Protein AF-A0AAD5FBN4-F1 (afdb_monomer)

InterPro domains:
  IPR002957 Keratin, type I [PTHR23239] (1-72)
  IPR039008 Intermediate filament, rod domain [PF00038] (1-43)
  IPR039008 Intermediate filament, rod domain [PS51842] (1-47)

Solvent-accessible surface area (backbone atoms only — not comparable to full-atom values): 4804 Å² total; per-residue (Å²): 111,70,65,58,53,52,50,50,51,51,52,50,54,50,50,52,52,55,50,49,56,51,48,53,52,50,53,52,51,53,51,52,53,52,49,52,50,56,52,54,55,53,53,52,60,61,69,66,54,75,78,67,50,70,49,74,49,74,50,74,50,71,45,69,58,97,90,40,78,80,46,76,49,76,50,80,48,76,48,78,98

Structure (mmCIF, N/CA/C/O backbone):
data_AF-A0AAD5FBN4-F1
#
_entry.id   AF-A0AAD5FBN4-F1
#
loop_
_atom_site.group_PDB
_atom_site.id
_atom_site.type_symbol
_atom_site.label_atom_id
_atom_site.label_alt_id
_atom_site.label_comp_id
_atom_site.label_asym_id
_atom_site.label_entity_id
_atom_site.label_seq_id
_atom_site.pdbx_PDB_ins_code
_atom_site.Cartn_x
_atom_site.Cartn_y
_atom_site.Cartn_z
_atom_site.occupancy
_atom_site.B_iso_or_equiv
_atom_site.auth_seq_id
_atom_site.auth_comp_id
_atom_site.auth_asym_id
_atom_site.auth_atom_id
_atom_site.pdbx_PDB_model_num
ATOM 1 N N . MET A 1 1 ? -24.093 -2.997 38.453 1.00 74.81 1 MET A N 1
ATOM 2 C CA . MET A 1 1 ? -23.575 -4.282 37.930 1.00 74.81 1 MET A CA 1
ATOM 3 C C . MET A 1 1 ? -23.989 -4.481 36.474 1.00 74.81 1 MET A C 1
ATOM 5 O O . MET A 1 1 ? -23.115 -4.485 35.623 1.00 74.81 1 MET A O 1
ATOM 9 N N . GLU A 1 2 ? -25.285 -4.578 36.153 1.00 89.75 2 GLU A N 1
ATOM 10 C CA . GLU A 1 2 ? -25.752 -4.778 34.763 1.00 89.75 2 GLU A CA 1
ATOM 11 C C . GLU A 1 2 ? -25.406 -3.611 33.826 1.00 89.75 2 GLU A C 1
ATOM 13 O O . GLU A 1 2 ? -24.939 -3.829 32.714 1.00 89.75 2 GLU A O 1
ATOM 18 N N . GLU A 1 3 ? -25.536 -2.373 34.302 1.00 90.31 3 GLU A N 1
ATOM 19 C CA . GLU A 1 3 ? -25.173 -1.170 33.541 1.00 90.31 3 GLU A CA 1
ATOM 20 C C . GLU A 1 3 ? -23.686 -1.148 33.139 1.00 90.31 3 GLU A C 1
ATOM 22 O O . GLU A 1 3 ? -23.352 -0.865 31.991 1.00 90.31 3 GLU A O 1
ATOM 27 N N . GLN A 1 4 ? -22.792 -1.562 34.043 1.00 92.25 4 GLN A N 1
ATOM 28 C CA . GLN A 1 4 ? -21.356 -1.676 33.757 1.00 92.25 4 GLN A CA 1
ATOM 29 C C . GLN A 1 4 ? -21.060 -2.764 32.714 1.00 92.25 4 GLN A C 1
ATOM 31 O O . GLN A 1 4 ? -20.161 -2.599 31.895 1.00 92.25 4 GLN A O 1
ATOM 36 N N . LEU A 1 5 ? -21.827 -3.862 32.703 1.00 94.38 5 LEU A N 1
ATOM 37 C CA . LEU A 1 5 ? -21.722 -4.899 31.671 1.00 94.38 5 LEU A CA 1
ATOM 38 C C . LEU A 1 5 ? -22.200 -4.402 30.302 1.00 94.38 5 LEU A C 1
ATOM 40 O O . LEU A 1 5 ? -21.593 -4.743 29.286 1.00 94.38 5 LEU A O 1
ATOM 44 N N . VAL A 1 6 ? -23.269 -3.602 30.262 1.00 95.62 6 VAL A N 1
ATOM 45 C CA . VAL A 1 6 ? -23.762 -2.978 29.024 1.00 95.62 6 VAL A CA 1
ATOM 46 C C . VAL A 1 6 ? -22.727 -1.997 28.478 1.00 95.62 6 VAL A C 1
ATOM 48 O O . VAL A 1 6 ? -22.403 -2.056 27.292 1.00 95.62 6 VAL A O 1
ATOM 51 N N . GLN A 1 7 ? -22.154 -1.160 29.343 1.00 94.81 7 GLN A N 1
ATOM 52 C CA . GLN A 1 7 ? -21.102 -0.220 28.968 1.00 94.81 7 GLN A CA 1
ATOM 53 C C . GLN A 1 7 ? -19.857 -0.946 28.438 1.00 94.81 7 GLN A C 1
ATOM 55 O O . GLN A 1 7 ? -19.380 -0.629 27.352 1.00 94.81 7 GLN A O 1
ATOM 60 N N . LEU A 1 8 ? -19.400 -1.997 29.128 1.00 95.56 8 LEU A N 1
ATOM 61 C CA . LEU A 1 8 ? -18.257 -2.796 28.685 1.00 95.56 8 LEU A CA 1
ATOM 62 C C . LEU A 1 8 ? -18.503 -3.465 27.323 1.00 95.56 8 LEU A C 1
ATOM 64 O O . LEU A 1 8 ? -17.605 -3.513 26.485 1.00 95.56 8 LEU A O 1
ATOM 68 N N . ARG A 1 9 ? -19.718 -3.965 27.064 1.00 96.44 9 ARG A N 1
ATOM 69 C CA . ARG A 1 9 ? -20.079 -4.512 25.744 1.00 96.44 9 ARG A CA 1
ATOM 70 C C . ARG A 1 9 ? -20.062 -3.445 24.655 1.00 96.44 9 ARG A C 1
ATOM 72 O O . ARG A 1 9 ? -19.600 -3.730 23.551 1.00 96.44 9 ARG A O 1
ATOM 79 N N . ALA A 1 10 ? -20.552 -2.244 24.954 1.00 96.81 10 ALA A N 1
ATOM 80 C CA . ALA A 1 10 ? -20.516 -1.129 24.016 1.00 96.81 10 ALA A CA 1
ATOM 81 C C . ALA A 1 10 ? -19.068 -0.730 23.684 1.00 96.81 10 ALA A C 1
ATOM 83 O O . ALA A 1 10 ? -18.735 -0.563 22.511 1.00 96.81 10 ALA A O 1
ATOM 84 N N . ASP A 1 11 ? -18.193 -0.670 24.691 1.00 97.56 11 ASP A N 1
ATOM 85 C CA . ASP A 1 11 ? -16.769 -0.381 24.505 1.00 97.56 11 ASP A CA 1
ATOM 86 C C . ASP A 1 11 ? -16.064 -1.456 23.671 1.00 97.56 11 ASP A C 1
ATOM 88 O O . ASP A 1 11 ? -15.347 -1.125 22.727 1.00 97.56 11 ASP A O 1
ATOM 92 N N . LEU A 1 12 ? -16.318 -2.740 23.949 1.00 97.38 12 LEU A N 1
ATOM 93 C CA . LEU A 1 12 ? -15.766 -3.845 23.158 1.00 97.38 12 LEU A CA 1
ATOM 94 C C . LEU A 1 12 ? -16.241 -3.805 21.704 1.00 97.38 12 LEU A C 1
ATOM 96 O O . LEU A 1 12 ? -15.446 -4.019 20.792 1.00 97.38 12 LEU A O 1
ATOM 100 N N . SER A 1 13 ? -17.523 -3.507 21.475 1.00 97.50 13 SER A N 1
ATOM 101 C CA . SER A 1 13 ? -18.063 -3.372 20.121 1.00 97.50 13 SER A CA 1
ATOM 102 C C . SER A 1 13 ? -17.411 -2.210 19.374 1.00 97.50 13 SER A C 1
ATOM 104 O O . SER A 1 13 ? -17.075 -2.353 18.199 1.00 97.50 13 SER A O 1
ATOM 106 N N . ARG A 1 14 ? -17.201 -1.074 20.050 1.00 98.06 14 ARG A N 1
ATOM 107 C CA . ARG A 1 14 ? -16.511 0.081 19.469 1.00 98.06 14 ARG A CA 1
ATOM 108 C C . ARG A 1 14 ? -15.068 -0.272 19.115 1.00 98.06 14 ARG A C 1
ATOM 110 O O . ARG A 1 14 ? -14.640 -0.037 17.990 1.00 98.06 14 ARG A O 1
ATOM 117 N N . GLN A 1 15 ? -14.349 -0.909 20.036 1.00 98.25 15 GLN A N 1
ATOM 118 C CA . GLN A 1 15 ? -12.962 -1.312 19.826 1.00 98.25 15 GLN A CA 1
ATOM 119 C C . GLN A 1 15 ? -12.818 -2.338 18.694 1.00 98.25 15 GLN A C 1
ATOM 121 O O . GLN A 1 15 ? -11.872 -2.259 17.913 1.00 98.25 15 GLN A O 1
ATOM 126 N N . ALA A 1 16 ? -13.759 -3.276 18.560 1.00 98.00 16 ALA A N 1
ATOM 127 C CA . ALA A 1 16 ? -13.776 -4.221 17.446 1.00 98.00 16 ALA A CA 1
ATOM 128 C C . ALA A 1 16 ? -13.953 -3.507 16.095 1.00 98.00 16 ALA A C 1
ATOM 130 O O . ALA A 1 16 ? -13.272 -3.844 15.128 1.00 98.00 16 ALA A O 1
ATOM 131 N N . GLN A 1 17 ? -14.817 -2.490 16.035 1.00 98.38 17 GLN A N 1
ATOM 132 C CA . GLN A 1 17 ? -15.014 -1.688 14.829 1.00 98.38 17 GLN A CA 1
ATOM 133 C C . GLN A 1 17 ? -13.773 -0.849 14.487 1.00 98.38 17 GLN A C 1
ATOM 135 O O . GLN A 1 17 ? -13.361 -0.809 13.329 1.00 98.38 17 GLN A O 1
ATOM 140 N N . GLU A 1 18 ? -13.148 -0.221 15.485 1.00 98.31 18 GLU A N 1
ATOM 141 C CA . GLU A 1 18 ? -11.880 0.503 15.324 1.00 98.31 18 GLU A CA 1
ATOM 142 C C . GLU A 1 18 ? -10.764 -0.423 14.815 1.00 98.31 18 GLU A C 1
ATOM 144 O O . GLU A 1 18 ? -10.042 -0.075 13.878 1.00 98.31 18 GLU A O 1
ATOM 149 N N . TYR A 1 19 ? -10.663 -1.631 15.377 1.00 98.56 19 TYR A N 1
ATOM 150 C CA . TYR A 1 19 ? -9.699 -2.636 14.940 1.00 98.56 19 TYR A CA 1
ATOM 151 C C . TYR A 1 19 ? -9.950 -3.094 13.501 1.00 98.56 19 TYR A C 1
ATOM 153 O O . TYR A 1 19 ? -9.000 -3.201 12.729 1.00 98.56 19 TYR A O 1
ATOM 161 N N . GLN A 1 20 ? -11.209 -3.322 13.116 1.00 98.38 20 GLN A N 1
ATOM 162 C CA . GLN A 1 20 ? -11.546 -3.718 11.749 1.00 98.38 20 GLN A CA 1
ATOM 163 C C . GLN A 1 20 ? -11.139 -2.641 10.736 1.00 98.38 20 GLN A C 1
ATOM 165 O O . GLN A 1 20 ? -10.502 -2.957 9.736 1.00 98.38 20 GLN A O 1
ATOM 170 N N . MET A 1 21 ? -11.419 -1.365 11.024 1.00 98.31 21 MET A N 1
ATOM 171 C CA . MET A 1 21 ? -10.974 -0.261 10.165 1.00 98.31 21 MET A CA 1
ATOM 172 C C . MET A 1 21 ? -9.447 -0.215 10.039 1.00 98.31 21 MET A C 1
ATOM 174 O O . MET A 1 21 ? -8.915 -0.023 8.945 1.00 98.31 21 MET A O 1
ATOM 178 N N . LEU A 1 22 ? -8.726 -0.412 11.146 1.00 98.62 22 LEU A N 1
ATOM 179 C CA . LEU A 1 22 ? -7.265 -0.443 11.131 1.00 98.62 22 LEU A CA 1
ATOM 180 C C . LEU A 1 22 ? -6.726 -1.626 10.315 1.00 98.62 22 LEU A C 1
ATOM 182 O O . LEU A 1 22 ? -5.739 -1.475 9.593 1.00 98.62 22 LEU A O 1
ATOM 186 N N . LEU A 1 23 ? -7.372 -2.789 10.410 1.00 98.62 23 LEU A N 1
ATOM 187 C CA . LEU A 1 23 ? -7.025 -3.972 9.632 1.00 98.62 23 LEU A CA 1
ATOM 188 C C . LEU A 1 23 ? -7.214 -3.723 8.131 1.00 98.62 23 LEU A C 1
ATOM 190 O O . LEU A 1 23 ? -6.312 -4.030 7.356 1.00 98.62 23 LEU A O 1
ATOM 194 N N . ASP A 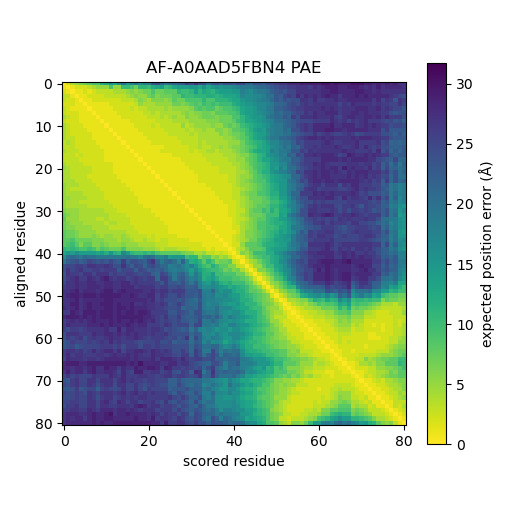1 24 ? -8.320 -3.096 7.731 1.00 98.56 24 ASP A N 1
ATOM 195 C CA . ASP A 1 24 ? -8.586 -2.760 6.329 1.00 98.56 24 ASP A CA 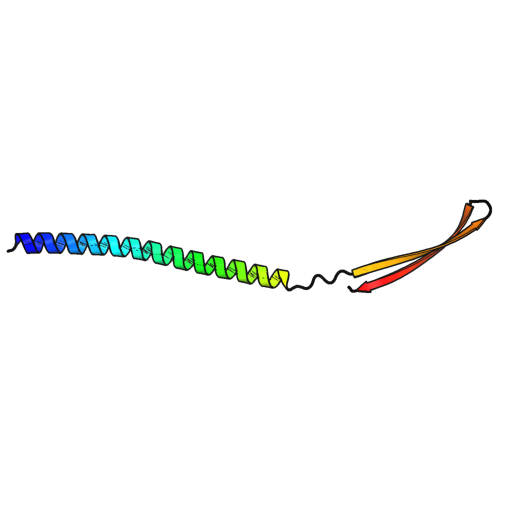1
ATOM 196 C C . ASP A 1 24 ? -7.518 -1.800 5.772 1.00 98.56 24 ASP A C 1
ATOM 198 O O . ASP A 1 24 ? -6.998 -1.996 4.668 1.00 98.56 24 ASP A O 1
ATOM 202 N N . ILE A 1 25 ? -7.125 -0.792 6.563 1.00 98.56 25 ILE A N 1
ATOM 203 C CA . ILE A 1 25 ? -6.034 0.131 6.213 1.00 98.56 25 ILE A CA 1
ATOM 204 C C . ILE A 1 25 ? -4.710 -0.629 6.073 1.00 98.56 25 ILE A C 1
ATOM 206 O O . ILE A 1 25 ? -4.004 -0.445 5.080 1.00 98.56 25 ILE A O 1
ATOM 210 N N . LYS A 1 26 ? -4.374 -1.503 7.031 1.00 98.38 26 LYS A N 1
ATOM 211 C CA . LYS A 1 26 ? -3.161 -2.332 6.981 1.00 98.38 26 LYS A CA 1
ATOM 212 C C . LYS A 1 26 ? -3.127 -3.165 5.701 1.00 98.38 26 LYS A C 1
ATOM 214 O O . LYS A 1 26 ? -2.123 -3.138 4.996 1.00 98.38 26 LYS A O 1
ATOM 219 N N . THR A 1 27 ? -4.211 -3.872 5.385 1.00 98.44 27 THR A N 1
ATOM 22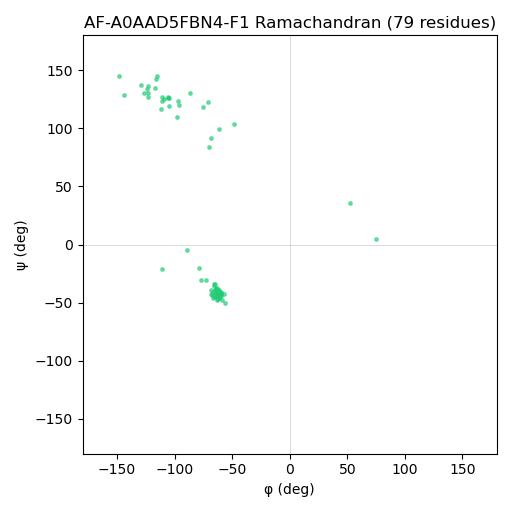0 C CA . THR A 1 27 ? -4.288 -4.722 4.193 1.00 98.44 27 THR A CA 1
ATOM 221 C C . THR A 1 27 ? -4.103 -3.912 2.914 1.00 98.44 27 THR A C 1
ATOM 223 O O . THR A 1 27 ? -3.366 -4.336 2.024 1.00 98.44 27 THR A O 1
ATOM 226 N N . ARG A 1 28 ? -4.699 -2.718 2.823 1.00 98.69 28 ARG A N 1
ATOM 227 C CA . ARG A 1 28 ? -4.480 -1.823 1.680 1.00 98.69 28 ARG A CA 1
ATOM 228 C C . ARG A 1 28 ? -3.014 -1.399 1.551 1.00 98.69 28 ARG A C 1
ATOM 230 O O . ARG A 1 28 ? -2.470 -1.453 0.453 1.00 98.69 28 ARG A O 1
ATOM 237 N N . LEU A 1 29 ? -2.369 -1.023 2.654 1.00 98.69 29 LEU A N 1
ATOM 238 C CA . LEU A 1 29 ? -0.951 -0.651 2.653 1.00 98.69 29 LEU A CA 1
ATOM 239 C C . LEU A 1 29 ? -0.046 -1.827 2.261 1.00 98.69 29 LEU A C 1
ATOM 241 O O . LEU A 1 29 ? 0.921 -1.638 1.529 1.00 98.69 29 LEU A O 1
ATOM 245 N N . GLU A 1 30 ? -0.361 -3.048 2.699 1.00 98.56 30 GLU A N 1
ATOM 246 C CA . GLU A 1 30 ? 0.375 -4.255 2.303 1.00 98.56 30 GLU A CA 1
ATOM 247 C C . GLU A 1 30 ? 0.292 -4.505 0.788 1.00 98.56 30 GLU A C 1
ATOM 249 O O . GLU A 1 30 ? 1.304 -4.854 0.175 1.00 98.56 30 GLU A O 1
ATOM 254 N N . LEU A 1 31 ? -0.871 -4.264 0.170 1.00 97.94 31 LEU A N 1
ATOM 255 C CA . LEU A 1 31 ? -1.039 -4.334 -1.287 1.00 97.94 31 LEU A CA 1
ATOM 256 C C . LEU A 1 31 ? -0.234 -3.249 -2.013 1.00 97.94 31 LEU A C 1
ATOM 258 O O . LEU A 1 31 ? 0.445 -3.549 -2.993 1.00 97.94 31 LEU A O 1
ATOM 262 N N . GLU A 1 32 ? -0.270 -2.007 -1.525 1.00 98.31 32 GLU A N 1
ATOM 263 C CA . GLU A 1 32 ? 0.508 -0.903 -2.101 1.00 98.31 32 GLU A CA 1
ATOM 264 C C . GLU A 1 32 ? 2.018 -1.194 -2.028 1.00 98.31 32 GLU A C 1
ATOM 266 O O . GLU A 1 32 ? 2.721 -1.050 -3.025 1.00 98.31 32 GLU A O 1
ATOM 271 N N . ILE A 1 33 ? 2.523 -1.691 -0.892 1.00 97.75 33 ILE A N 1
ATOM 272 C CA . ILE A 1 33 ? 3.931 -2.096 -0.733 1.00 97.75 33 ILE A CA 1
ATOM 273 C C . ILE A 1 33 ? 4.306 -3.215 -1.710 1.00 97.75 33 ILE A C 1
ATOM 275 O O . ILE A 1 33 ? 5.389 -3.173 -2.301 1.00 97.75 33 ILE A O 1
ATOM 279 N N . ALA A 1 34 ? 3.445 -4.224 -1.873 1.00 97.00 34 ALA A N 1
ATOM 280 C CA . ALA A 1 34 ? 3.688 -5.315 -2.811 1.00 97.00 34 ALA A CA 1
ATOM 281 C C . ALA A 1 34 ? 3.793 -4.802 -4.256 1.00 97.00 34 ALA A C 1
ATOM 283 O O . ALA A 1 34 ? 4.697 -5.207 -4.988 1.00 97.00 34 ALA A O 1
ATOM 284 N N . GLU A 1 35 ? 2.927 -3.864 -4.638 1.00 96.56 35 GLU A N 1
ATOM 285 C CA . GLU A 1 35 ? 2.960 -3.251 -5.964 1.00 96.56 35 GLU A CA 1
ATOM 286 C C . GLU A 1 35 ? 4.204 -2.375 -6.162 1.00 96.56 35 GLU A C 1
ATOM 288 O O . GLU A 1 35 ? 4.875 -2.495 -7.186 1.00 96.56 35 GLU A O 1
ATOM 293 N N . TYR A 1 36 ? 4.590 -1.564 -5.170 1.00 96.81 36 TYR A N 1
ATOM 294 C CA . TYR A 1 36 ? 5.827 -0.783 -5.248 1.00 96.81 36 TYR A CA 1
ATOM 295 C C . TYR A 1 36 ? 7.059 -1.676 -5.412 1.00 96.81 36 TYR A C 1
ATOM 297 O O . TYR A 1 36 ? 7.912 -1.379 -6.244 1.00 96.81 36 TYR A O 1
ATOM 305 N N . ARG A 1 37 ? 7.144 -2.799 -4.687 1.00 94.75 37 ARG A N 1
ATOM 306 C CA . ARG A 1 37 ? 8.232 -3.774 -4.873 1.00 94.75 37 ARG A CA 1
ATOM 307 C C . ARG A 1 37 ? 8.261 -4.317 -6.300 1.00 94.75 37 ARG A C 1
ATOM 309 O O . ARG A 1 37 ? 9.307 -4.271 -6.935 1.00 94.75 37 ARG 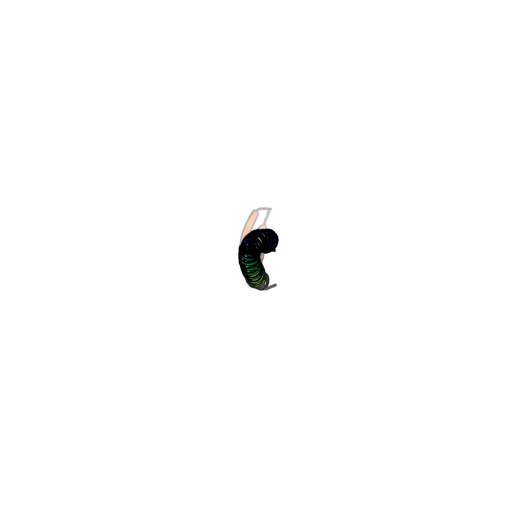A O 1
ATOM 316 N N . ARG A 1 38 ? 7.108 -4.739 -6.832 1.00 92.31 38 ARG A N 1
ATOM 317 C CA . ARG A 1 38 ? 6.982 -5.239 -8.211 1.00 92.31 38 ARG A CA 1
ATOM 318 C C . ARG A 1 38 ? 7.446 -4.211 -9.247 1.00 92.31 38 ARG A C 1
ATOM 320 O O . ARG A 1 38 ? 8.112 -4.576 -10.214 1.00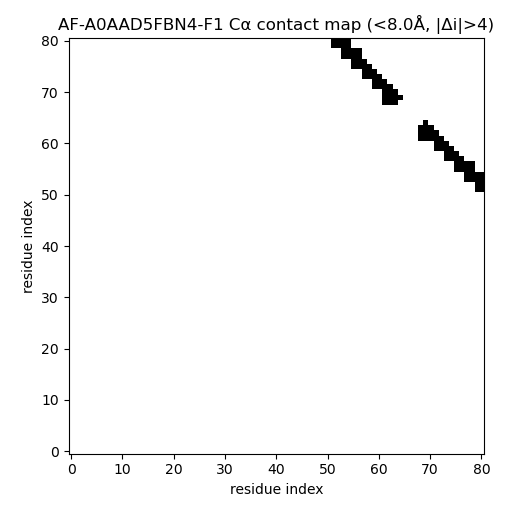 92.31 38 ARG A O 1
ATOM 327 N N . LEU A 1 39 ? 7.077 -2.942 -9.066 1.00 91.38 39 LEU A N 1
ATOM 328 C CA . LEU A 1 39 ? 7.479 -1.853 -9.958 1.00 91.38 39 LEU A CA 1
ATOM 329 C C . LEU A 1 39 ? 8.991 -1.598 -9.898 1.00 91.38 39 LEU A C 1
ATOM 331 O O . LEU A 1 39 ? 9.624 -1.512 -10.949 1.00 91.38 39 LEU A O 1
ATOM 335 N N . LEU A 1 40 ? 9.572 -1.545 -8.695 1.00 90.12 40 LEU A N 1
ATOM 336 C CA . LEU A 1 40 ? 11.014 -1.358 -8.501 1.00 90.12 40 LEU A CA 1
ATOM 337 C C . LEU A 1 40 ? 11.831 -2.530 -9.076 1.00 90.12 40 LEU A C 1
ATOM 339 O O . LEU A 1 40 ? 12.848 -2.307 -9.733 1.00 90.12 40 LEU A O 1
ATOM 343 N N . ASP A 1 41 ? 11.373 -3.769 -8.885 1.00 84.00 41 ASP A N 1
ATOM 344 C CA . ASP A 1 41 ? 12.023 -4.964 -9.439 1.00 84.00 41 ASP A CA 1
ATOM 345 C C . ASP A 1 41 ? 11.985 -4.966 -10.981 1.00 84.00 41 ASP A C 1
ATOM 347 O O . ASP A 1 41 ? 12.960 -5.335 -11.643 1.00 84.00 41 ASP A O 1
ATOM 351 N N . GLY A 1 42 ? 10.873 -4.512 -11.573 1.00 66.50 42 GLY A N 1
ATOM 352 C CA . GLY A 1 42 ? 10.717 -4.382 -13.023 1.00 66.50 42 GLY A CA 1
ATOM 353 C C . GLY A 1 42 ? 11.630 -3.318 -13.641 1.00 66.50 42 GLY A C 1
ATOM 354 O O . GLY A 1 42 ? 12.233 -3.560 -14.687 1.00 66.50 42 GLY A O 1
ATOM 355 N N . GLU A 1 43 ? 11.790 -2.172 -12.977 1.00 60.38 43 GLU A N 1
ATOM 356 C CA . GLU A 1 43 ? 12.693 -1.101 -13.419 1.00 60.38 43 GLU A CA 1
ATOM 357 C C . GLU A 1 43 ? 14.173 -1.537 -13.366 1.00 60.38 43 GLU A C 1
ATOM 359 O O . GLU A 1 43 ? 14.960 -1.224 -14.273 1.00 60.38 43 GLU A O 1
ATOM 364 N N . MET A 1 44 ? 14.543 -2.342 -12.362 1.00 56.97 44 MET A N 1
ATOM 365 C CA . MET A 1 44 ? 15.888 -2.911 -12.207 1.00 56.97 44 MET A CA 1
ATOM 366 C C . MET A 1 44 ? 16.252 -3.888 -13.347 1.00 56.97 44 MET A C 1
ATOM 368 O O . MET A 1 44 ? 17.402 -3.953 -13.795 1.00 56.97 44 MET A O 1
ATOM 372 N N . SER A 1 45 ? 15.274 -4.634 -13.874 1.00 53.44 45 SER A N 1
ATOM 373 C CA . SER A 1 45 ? 15.507 -5.560 -14.993 1.00 53.44 45 SER A CA 1
ATOM 374 C C . SER A 1 45 ? 15.717 -4.839 -16.332 1.00 53.44 45 SER A C 1
ATOM 376 O O . SER A 1 45 ? 16.455 -5.329 -17.187 1.00 53.44 45 SER A O 1
ATOM 378 N N . THR A 1 46 ? 15.107 -3.668 -16.534 1.00 55.09 46 THR A N 1
ATOM 379 C CA . THR A 1 46 ? 15.345 -2.842 -17.732 1.00 55.09 46 THR A CA 1
ATOM 380 C C . THR A 1 46 ? 16.663 -2.075 -17.685 1.00 55.09 46 THR A C 1
ATOM 382 O O . THR A 1 46 ? 17.278 -1.864 -18.727 1.00 55.09 46 THR A O 1
ATOM 385 N N . THR A 1 47 ? 17.142 -1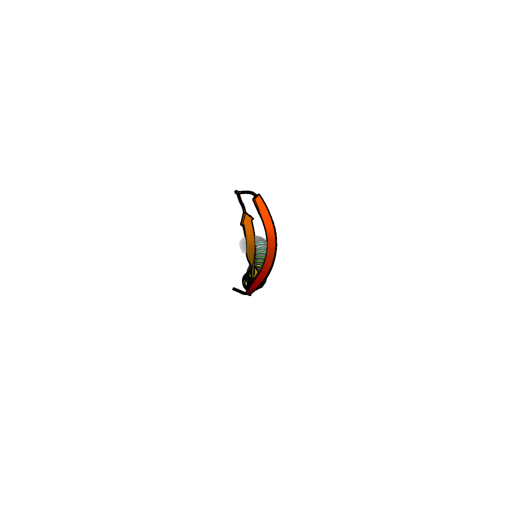.695 -16.501 1.00 55.25 47 THR A N 1
ATOM 386 C CA . THR A 1 47 ? 18.412 -0.960 -16.347 1.00 55.25 47 THR A CA 1
ATOM 387 C C . THR A 1 47 ? 19.650 -1.856 -16.437 1.00 55.25 47 THR A C 1
ATOM 389 O O . THR A 1 47 ? 20.730 -1.371 -16.768 1.00 55.25 47 THR A O 1
ATOM 392 N N . THR A 1 48 ? 19.505 -3.167 -16.225 1.00 54.91 48 THR A N 1
ATOM 393 C CA . THR A 1 48 ? 20.584 -4.163 -16.396 1.00 54.91 48 THR A CA 1
ATOM 394 C C . THR A 1 48 ? 20.684 -4.739 -17.807 1.00 54.91 48 THR A C 1
ATOM 396 O O . THR A 1 48 ? 21.639 -5.458 -18.108 1.00 54.91 48 THR A O 1
ATOM 399 N N . SER A 1 49 ? 19.764 -4.379 -18.709 1.00 58.03 49 SER A N 1
ATOM 400 C CA . SER A 1 49 ? 19.990 -4.551 -20.142 1.00 58.03 49 SER A CA 1
ATOM 401 C C . SER A 1 49 ? 21.083 -3.574 -20.550 1.00 58.03 49 SER A C 1
ATOM 403 O O . SER A 1 49 ? 20.814 -2.411 -20.844 1.00 58.03 49 SER A O 1
ATOM 405 N N . SER A 1 50 ? 22.332 -4.034 -20.502 1.00 63.69 50 SER A N 1
ATOM 406 C CA . SER A 1 50 ? 23.492 -3.312 -21.003 1.00 63.69 50 SER A CA 1
ATOM 407 C C . SER A 1 50 ? 23.176 -2.805 -22.408 1.00 63.69 50 SER A C 1
ATOM 409 O O . SER A 1 50 ? 23.134 -3.559 -23.377 1.00 63.69 50 SER A O 1
ATOM 411 N N . THR A 1 51 ? 22.893 -1.508 -22.526 1.00 64.19 51 THR A N 1
ATOM 412 C CA . THR A 1 51 ? 22.707 -0.841 -23.810 1.00 64.19 51 THR A CA 1
ATOM 413 C C . THR A 1 51 ? 24.065 -0.780 -24.485 1.00 64.19 51 THR A C 1
ATOM 415 O O . THR A 1 51 ? 24.818 0.188 -24.388 1.00 64.19 51 THR A O 1
ATOM 418 N N . THR A 1 52 ? 24.409 -1.876 -25.152 1.00 71.62 52 THR A N 1
ATOM 419 C CA . THR A 1 52 ? 25.615 -2.004 -25.949 1.00 71.62 52 THR A CA 1
ATOM 420 C C . THR A 1 52 ? 25.562 -0.966 -27.067 1.00 71.62 52 THR A C 1
ATOM 422 O O . THR A 1 52 ? 24.873 -1.122 -28.076 1.00 71.62 52 THR A O 1
ATOM 425 N N . SER A 1 53 ? 26.265 0.145 -26.864 1.00 78.38 53 SER A N 1
ATOM 426 C CA . SER A 1 53 ? 26.330 1.230 -27.835 1.00 78.38 53 SER A CA 1
ATOM 427 C C . SER A 1 53 ? 27.250 0.810 -28.979 1.00 78.38 53 SER A C 1
ATOM 429 O O . SER A 1 53 ? 28.433 0.537 -28.775 1.00 78.38 53 SER A O 1
ATOM 431 N N . ARG A 1 54 ? 26.708 0.735 -30.199 1.00 83.06 54 ARG A N 1
ATOM 432 C CA . ARG A 1 54 ? 27.468 0.357 -31.396 1.00 83.06 54 ARG A CA 1
ATOM 433 C C . ARG A 1 54 ? 27.900 1.611 -32.149 1.00 83.06 54 ARG A C 1
ATOM 435 O O . ARG A 1 54 ? 27.077 2.289 -32.759 1.00 83.06 54 ARG A O 1
ATOM 442 N N . THR A 1 55 ? 29.192 1.904 -32.130 1.00 85.75 55 THR A N 1
ATOM 443 C CA . THR A 1 55 ? 29.777 3.027 -32.868 1.00 85.75 55 THR A CA 1
ATOM 444 C C . THR A 1 55 ? 30.104 2.583 -34.289 1.00 85.75 55 THR A C 1
ATOM 446 O O . THR A 1 55 ? 30.753 1.557 -34.486 1.00 85.75 55 THR A O 1
ATOM 449 N N . LYS A 1 56 ? 29.683 3.352 -35.297 1.00 90.81 56 LYS A N 1
ATOM 450 C CA . LYS A 1 56 ? 30.072 3.141 -36.699 1.00 90.81 56 LYS A CA 1
ATOM 451 C C . LYS A 1 56 ? 31.010 4.263 -37.135 1.00 90.81 56 LYS A C 1
ATOM 453 O O . LYS A 1 56 ? 30.657 5.430 -37.020 1.00 90.81 56 LYS A O 1
ATOM 458 N N . VAL A 1 57 ? 32.186 3.903 -37.631 1.00 92.12 57 VAL A N 1
ATOM 459 C CA . VAL A 1 57 ? 33.183 4.816 -38.198 1.00 92.12 57 VAL A CA 1
ATOM 460 C C . VAL A 1 57 ? 33.143 4.674 -39.714 1.00 92.12 57 VAL A C 1
ATOM 462 O O . VAL A 1 57 ? 33.271 3.565 -40.229 1.00 92.12 57 VAL A O 1
ATOM 465 N N . ILE A 1 58 ? 32.963 5.783 -40.429 1.00 93.44 58 ILE A N 1
ATOM 466 C CA . ILE A 1 58 ? 32.981 5.819 -41.895 1.00 93.44 58 ILE A CA 1
ATOM 467 C C . ILE A 1 58 ? 34.224 6.596 -42.324 1.00 93.44 58 ILE A C 1
ATOM 469 O O . ILE A 1 58 ? 34.353 7.782 -42.030 1.00 93.44 58 ILE A O 1
ATOM 473 N N . THR A 1 59 ? 35.141 5.924 -43.010 1.00 92.94 59 THR A N 1
ATOM 474 C CA . THR 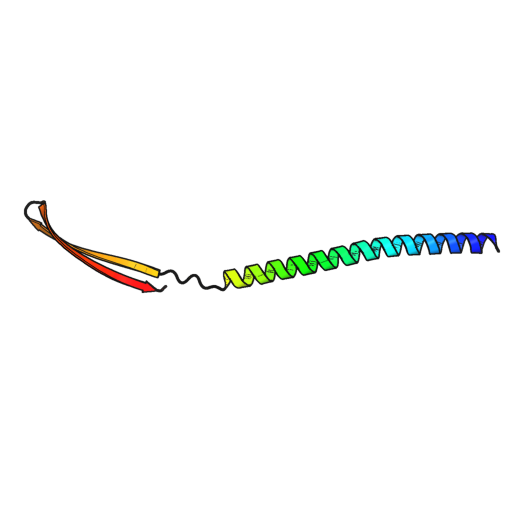A 1 59 ? 36.345 6.520 -43.591 1.00 92.94 59 THR A CA 1
ATOM 475 C C . THR A 1 59 ? 36.071 6.837 -45.050 1.00 92.94 59 THR A C 1
ATOM 477 O O . THR A 1 59 ? 35.773 5.927 -45.818 1.00 92.94 59 THR A O 1
ATOM 480 N N . VAL A 1 60 ? 36.181 8.107 -45.438 1.00 94.88 60 VAL A N 1
ATOM 481 C CA . VAL A 1 60 ? 36.000 8.556 -46.825 1.00 94.88 60 VAL A CA 1
ATOM 482 C C . VAL A 1 60 ? 37.349 9.004 -47.381 1.00 94.88 60 VAL A C 1
ATOM 484 O O . VAL A 1 60 ? 37.996 9.873 -46.803 1.00 94.88 60 VAL A O 1
ATOM 487 N N . VAL A 1 61 ? 37.765 8.408 -48.494 1.00 95.06 61 VAL A N 1
ATOM 488 C CA . VAL A 1 61 ? 38.955 8.779 -49.266 1.00 95.06 61 VAL A CA 1
ATOM 489 C C . VAL A 1 61 ? 38.489 9.485 -50.532 1.00 95.06 61 VAL A C 1
ATOM 491 O O . VAL A 1 61 ? 37.665 8.942 -51.267 1.00 95.06 61 VAL A O 1
ATOM 494 N N . GLN A 1 62 ? 39.001 10.691 -50.778 1.00 95.56 62 GLN A N 1
ATOM 495 C CA . GLN A 1 62 ? 38.681 11.493 -51.959 1.00 95.56 62 GLN A CA 1
ATOM 496 C C . GLN A 1 62 ? 39.954 11.850 -52.720 1.00 95.56 62 GLN A C 1
ATOM 498 O O . GLN A 1 62 ? 40.940 12.268 -52.114 1.00 95.56 62 GLN A O 1
ATOM 503 N N . GLU A 1 63 ? 39.907 11.734 -54.044 1.00 94.81 63 GLU A N 1
ATOM 504 C CA . GLU A 1 63 ? 40.930 12.283 -54.935 1.00 94.81 63 GLU A CA 1
ATOM 505 C C . GLU A 1 63 ? 40.449 13.634 -55.466 1.00 94.81 63 GLU A C 1
ATOM 507 O O . GLU A 1 63 ? 39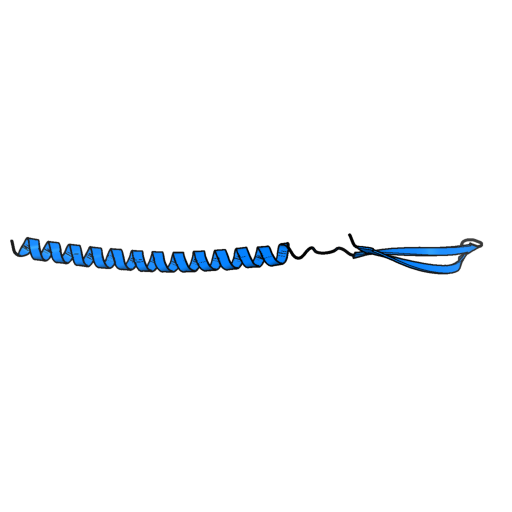.362 13.738 -56.049 1.00 94.81 63 GLU A O 1
ATOM 512 N N . VAL A 1 64 ? 41.253 14.674 -55.237 1.00 94.25 64 VAL A N 1
ATOM 513 C CA . VAL A 1 64 ? 40.935 16.064 -55.581 1.00 94.25 64 VAL A CA 1
ATOM 514 C C . VAL A 1 64 ? 42.022 16.619 -56.494 1.00 94.25 64 VAL A C 1
ATOM 516 O O . VAL A 1 64 ? 43.198 16.591 -56.140 1.00 94.25 64 VAL A O 1
ATOM 519 N N . VAL A 1 65 ? 41.621 17.162 -57.644 1.00 95.44 65 VAL A N 1
ATOM 520 C CA . VAL A 1 65 ? 42.493 17.886 -58.583 1.00 95.44 65 VAL A CA 1
ATOM 521 C C . VAL A 1 65 ? 41.852 19.247 -58.846 1.00 95.44 65 VAL A C 1
ATOM 523 O O . VAL A 1 65 ? 40.649 19.323 -59.088 1.00 95.44 65 VAL A O 1
ATOM 526 N N . ASP A 1 66 ? 42.622 20.329 -58.722 1.00 91.38 66 ASP A N 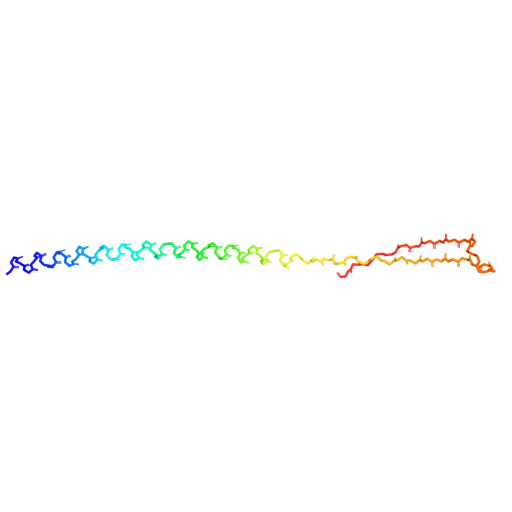1
ATOM 527 C CA . ASP A 1 66 ? 42.160 21.717 -58.914 1.00 91.38 66 ASP A CA 1
ATOM 528 C C . ASP A 1 66 ? 40.911 22.097 -58.091 1.00 91.38 66 ASP A C 1
ATOM 530 O O . ASP A 1 66 ? 40.027 22.825 -58.539 1.00 91.38 66 ASP A O 1
ATOM 534 N N . GLY A 1 67 ? 40.806 21.566 -56.868 1.00 90.06 67 GLY A N 1
ATOM 535 C CA . GLY A 1 67 ? 39.666 21.813 -55.978 1.00 90.06 67 GLY A CA 1
ATOM 536 C C . GLY A 1 67 ? 38.381 21.065 -56.359 1.00 90.06 67 GLY A C 1
ATOM 537 O O . GLY A 1 67 ? 37.359 21.243 -55.697 1.00 90.06 67 GLY A O 1
ATOM 538 N N . LYS A 1 68 ? 38.418 20.202 -57.382 1.00 88.19 68 LYS A N 1
ATOM 539 C CA . LYS A 1 68 ? 37.297 19.355 -57.797 1.00 88.19 68 LYS A CA 1
ATOM 540 C C . LYS A 1 68 ? 37.540 17.901 -57.392 1.00 88.19 68 LYS A C 1
ATOM 542 O O . LYS A 1 68 ? 38.567 17.314 -57.724 1.00 88.19 68 LYS A O 1
ATOM 547 N N . VAL A 1 69 ? 36.574 17.310 -56.689 1.00 93.62 69 VAL A N 1
ATOM 548 C CA . VAL A 1 69 ? 36.584 15.878 -56.351 1.00 93.62 69 VAL A CA 1
ATOM 549 C C . VAL A 1 69 ? 36.326 15.076 -57.624 1.00 93.62 69 VAL A C 1
ATOM 551 O O . VAL A 1 69 ? 35.303 15.276 -58.281 1.00 93.62 69 VAL A O 1
ATOM 554 N N . ILE A 1 70 ? 37.245 14.180 -57.972 1.00 93.38 70 ILE A N 1
ATOM 555 C CA . ILE A 1 70 ? 37.153 13.341 -59.178 1.00 93.38 70 ILE A CA 1
ATOM 556 C C . ILE A 1 70 ? 36.910 11.862 -58.860 1.00 93.38 70 ILE A C 1
ATOM 558 O O . ILE A 1 70 ? 36.387 11.141 -59.705 1.00 93.38 70 ILE A O 1
ATOM 562 N N . SER A 1 71 ? 37.220 11.418 -57.640 1.00 92.44 71 SER A N 1
ATOM 563 C CA . SER A 1 71 ? 36.955 10.059 -57.160 1.00 92.44 71 SER A CA 1
ATOM 564 C C . SER A 1 71 ? 36.675 10.074 -55.657 1.00 92.44 71 SER A C 1
ATOM 566 O O . SER A 1 71 ? 37.243 10.887 -54.926 1.00 92.44 71 SER A O 1
ATOM 568 N N . SER A 1 72 ? 35.783 9.198 -55.190 1.00 94.38 72 SER A N 1
ATOM 569 C CA . SER A 1 72 ? 35.417 9.064 -53.777 1.00 94.38 72 SER A CA 1
ATOM 570 C C . SER A 1 72 ? 35.157 7.600 -53.438 1.00 94.38 72 SER A C 1
ATOM 572 O O . SER A 1 72 ? 34.381 6.932 -54.119 1.00 94.38 72 SER A O 1
ATOM 574 N N . THR A 1 73 ? 35.791 7.099 -52.381 1.00 94.00 73 THR A N 1
ATOM 575 C CA . THR A 1 73 ? 35.573 5.751 -51.841 1.00 94.00 73 THR A CA 1
ATOM 576 C C . THR A 1 73 ? 35.309 5.843 -50.346 1.00 94.00 73 THR A C 1
ATOM 578 O O . THR A 1 73 ? 35.991 6.578 -49.637 1.00 94.00 73 THR A O 1
ATOM 581 N N . SER A 1 74 ? 34.336 5.083 -49.844 1.00 92.25 74 SER A N 1
ATOM 582 C CA . SER A 1 74 ? 34.015 5.037 -48.417 1.00 92.25 74 SER A CA 1
ATOM 583 C C . SER A 1 74 ? 34.085 3.619 -47.862 1.00 92.25 74 SER A C 1
ATOM 585 O O . SER A 1 74 ? 33.477 2.708 -48.421 1.00 92.25 74 SER A O 1
ATOM 587 N N . SER A 1 75 ? 34.736 3.460 -46.715 1.00 90.62 75 SER A N 1
ATOM 588 C CA . SER A 1 75 ? 34.831 2.207 -45.964 1.00 90.62 75 SER A CA 1
ATOM 589 C C . SER A 1 75 ? 34.165 2.374 -44.600 1.00 90.62 75 SER A C 1
ATOM 591 O O . SER A 1 75 ? 34.387 3.376 -43.925 1.00 90.62 75 SER A O 1
ATOM 593 N N . THR A 1 76 ? 33.351 1.405 -44.174 1.00 92.88 76 THR A N 1
ATOM 594 C CA . THR A 1 76 ? 32.649 1.455 -42.877 1.00 92.88 76 THR A CA 1
ATOM 595 C C . THR A 1 76 ? 33.202 0.404 -41.923 1.00 92.88 76 THR A C 1
ATOM 597 O O . THR A 1 76 ? 33.211 -0.780 -42.245 1.00 92.88 76 THR A O 1
ATOM 600 N N . SER A 1 77 ? 33.595 0.825 -40.724 1.00 90.69 77 SER A N 1
ATOM 601 C CA . SER A 1 77 ? 33.975 -0.046 -39.611 1.00 90.69 77 SER A CA 1
ATOM 602 C C . SER A 1 77 ? 32.991 0.124 -38.454 1.00 90.69 77 SER A C 1
ATOM 604 O O . SER A 1 77 ? 32.463 1.209 -38.228 1.00 90.69 77 SER A O 1
ATOM 606 N N . SER A 1 78 ? 32.693 -0.949 -37.726 1.00 89.69 78 SER A N 1
ATOM 607 C CA . SER A 1 78 ? 31.790 -0.913 -36.569 1.00 89.69 78 SER A CA 1
ATOM 608 C C . SER A 1 78 ? 32.507 -1.429 -35.329 1.00 89.69 78 SER A C 1
ATOM 610 O O . SER A 1 78 ? 33.062 -2.522 -35.362 1.00 89.69 78 SER A O 1
ATOM 612 N N . TYR A 1 79 ? 32.434 -0.679 -34.235 1.00 80.81 79 TYR A N 1
ATOM 613 C CA . TYR A 1 79 ? 32.947 -1.053 -32.922 1.00 80.81 79 TYR A CA 1
ATOM 614 C C . TYR A 1 79 ? 31.791 -1.178 -31.928 1.00 80.81 79 TYR A C 1
ATOM 616 O O . TYR A 1 79 ? 30.820 -0.419 -31.978 1.00 80.81 79 TYR A O 1
ATOM 624 N N . VAL A 1 80 ? 31.889 -2.153 -31.036 1.00 79.62 80 VAL A N 1
ATOM 625 C CA . VAL A 1 80 ? 30.926 -2.385 -29.962 1.00 79.62 80 VAL A CA 1
ATOM 626 C C . VAL A 1 80 ? 31.568 -1.905 -28.663 1.00 79.62 80 VAL A C 1
ATOM 628 O O . VAL A 1 80 ? 32.640 -2.398 -28.325 1.00 79.62 80 VAL A O 1
ATOM 631 N N . LYS A 1 81 ? 30.961 -0.914 -27.996 1.00 62.50 81 LYS A N 1
ATOM 632 C CA . LYS A 1 81 ? 31.458 -0.374 -26.723 1.00 62.50 81 LYS A CA 1
ATOM 633 C C . LYS A 1 81 ? 31.092 -1.268 -25.547 1.00 62.50 81 LYS A C 1
ATOM 635 O O . LYS A 1 81 ? 29.931 -1.736 -25.516 1.00 62.50 81 LYS A O 1
#

Secondary structure (DSSP, 8-state):
-HHHHHHHHHHHHHHHHHHHHHHHHHHHHHHHHHHHHHHHHHHHHHHTS----EEEEEEEEEEEETTEEEEEEEEEEEEE-

Sequence (81 aa):
MEEQLVQLRADLSRQAQEYQMLLDIKTRLELEIAEYRRLLDGEMSTTTSSTTSRTKVITVVQEVVDGKVISSTSSTSSYVK

Mean predicted aligned error: 14.36 Å

Radius of gyration: 36.94 Å; Cα contacts (8 Å, |Δi|>4): 47; chains: 1; bounding box: 68×27×97 Å

pLDDT: mean 88.72, std 13.01, range [53.44, 98.69]

Foldseek 3Di:
DVVVVVVVVVVVVVVVVVVVVVVVVVVVVVVVVVVVVVVVVVVVVVVPPPPFDKDKDKDKDFDDDPNDTPDIDIDIDIDTD

Organism: Silurus asotus (NCBI:txid30991)